Protein AF-W2TG99-F1 (afdb_monomer_lite)

pLDDT: mean 86.66, std 10.33, range [44.41, 96.38]

Radius of gyration: 17.98 Å; chains: 1; bounding box: 55×28×48 Å

Organism: Necator americanus (NCBI:txid51031)

Secondary structure (DSSP, 8-state):
-EETTEEEE--SSS--PPEEEE-TT-EEEEE--TT--EEEEEE-SSTT-EEEEEESSHHHHHHHHHHHHHHHHHHHHHHHHHHHHHHHHHGGGS--

Structure (mmCIF, N/CA/C/O backbone):
data_AF-W2TG99-F1
#
_entry.id   AF-W2TG99-F1
#
loop_
_atom_site.group_PDB
_atom_site.id
_atom_site.type_symbol
_atom_site.label_atom_id
_atom_site.label_alt_id
_atom_site.label_comp_id
_atom_site.label_asym_id
_atom_site.label_entity_id
_atom_site.label_seq_id
_atom_site.pdbx_PDB_ins_code
_atom_site.Cartn_x
_atom_site.Cartn_y
_atom_site.Cartn_z
_atom_site.occupancy
_atom_site.B_iso_or_equiv
_atom_site.auth_seq_id
_atom_site.auth_comp_id
_atom_site.auth_asym_id
_atom_site.auth_atom_id
_atom_site.pdbx_PDB_model_num
ATOM 1 N N . ASN A 1 1 ? -2.226 -4.277 -7.598 1.00 86.38 1 ASN A N 1
ATOM 2 C CA . ASN A 1 1 ? -3.325 -3.281 -7.618 1.00 86.38 1 ASN A CA 1
ATOM 3 C C . ASN A 1 1 ? -3.645 -2.891 -6.177 1.00 86.38 1 ASN A C 1
ATOM 5 O O . ASN A 1 1 ? -3.691 -3.783 -5.341 1.00 86.38 1 ASN A O 1
ATOM 9 N N . LEU A 1 2 ? -3.811 -1.600 -5.873 1.00 88.75 2 LEU A N 1
ATOM 10 C CA . LEU A 1 2 ? -4.166 -1.116 -4.535 1.00 88.75 2 LEU A CA 1
ATOM 11 C C . LEU A 1 2 ? -5.590 -0.554 -4.548 1.00 88.75 2 LEU A C 1
ATOM 13 O O . LEU A 1 2 ? -5.867 0.394 -5.282 1.00 88.75 2 LEU A O 1
ATOM 17 N N . ARG A 1 3 ? -6.478 -1.128 -3.733 1.00 88.06 3 ARG A N 1
ATOM 18 C CA . ARG A 1 3 ? -7.871 -0.683 -3.602 1.00 88.06 3 ARG A CA 1
ATOM 19 C C . ARG A 1 3 ? -8.257 -0.641 -2.128 1.00 88.06 3 ARG A C 1
ATOM 21 O O . ARG A 1 3 ? -8.258 -1.673 -1.465 1.00 88.06 3 ARG A O 1
ATOM 28 N N . GLY A 1 4 ? -8.579 0.549 -1.621 1.00 86.31 4 GLY A N 1
ATOM 29 C CA . GLY A 1 4 ? -8.735 0.749 -0.179 1.00 86.31 4 GLY A CA 1
ATOM 30 C C . GLY A 1 4 ? -7.432 0.402 0.547 1.00 86.31 4 GLY A C 1
ATOM 31 O O . GLY A 1 4 ? -6.373 0.899 0.175 1.00 86.31 4 GLY A O 1
ATOM 32 N N . ASN A 1 5 ? -7.508 -0.495 1.527 1.00 87.44 5 ASN A N 1
ATOM 33 C CA . ASN A 1 5 ? -6.372 -1.030 2.283 1.00 87.44 5 ASN A CA 1
ATOM 34 C C . ASN A 1 5 ? -5.882 -2.403 1.776 1.00 87.44 5 ASN A C 1
ATOM 36 O O . ASN A 1 5 ? -5.090 -3.054 2.454 1.00 87.44 5 ASN A O 1
ATOM 40 N N . LEU A 1 6 ? -6.337 -2.857 0.604 1.00 91.06 6 LEU A N 1
ATOM 41 C CA . LEU A 1 6 ? -5.938 -4.143 0.033 1.00 91.06 6 LEU A CA 1
ATOM 42 C C . LEU A 1 6 ? -4.953 -3.944 -1.114 1.00 91.06 6 LEU A C 1
ATOM 44 O O . LEU A 1 6 ? -5.306 -3.438 -2.187 1.00 91.06 6 LEU A O 1
ATOM 48 N N . LEU A 1 7 ? -3.718 -4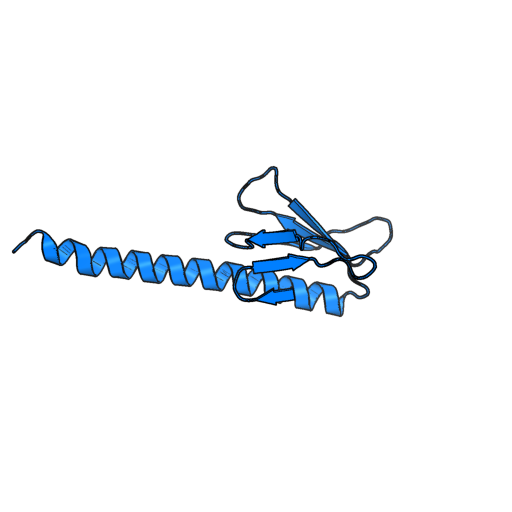.390 -0.896 1.00 92.06 7 LEU A N 1
ATOM 49 C CA . LEU A 1 7 ? -2.708 -4.526 -1.933 1.00 92.06 7 LEU A CA 1
ATOM 50 C C . LEU A 1 7 ? -2.760 -5.948 -2.494 1.00 92.06 7 LEU A C 1
ATOM 52 O O . LEU A 1 7 ? -2.488 -6.920 -1.799 1.00 92.06 7 LEU A O 1
ATOM 56 N N . SER A 1 8 ? -3.095 -6.060 -3.774 1.00 91.81 8 SER A N 1
ATOM 57 C CA . SER A 1 8 ? -3.097 -7.324 -4.512 1.00 91.81 8 SER A CA 1
ATOM 58 C C . SER A 1 8 ? -1.873 -7.439 -5.412 1.00 91.81 8 SER A C 1
ATOM 60 O O . SER A 1 8 ? -1.601 -6.550 -6.230 1.00 91.81 8 SER A O 1
ATOM 62 N N . CYS A 1 9 ? -1.179 -8.564 -5.297 1.00 89.19 9 CYS A N 1
ATOM 63 C CA . CYS A 1 9 ? -0.072 -8.963 -6.151 1.00 89.19 9 CYS A CA 1
ATOM 64 C C . CYS A 1 9 ? -0.511 -10.180 -6.966 1.00 89.19 9 CYS A C 1
ATOM 66 O O . CYS A 1 9 ? -0.824 -11.237 -6.419 1.00 89.19 9 CYS A O 1
ATOM 68 N N . VAL A 1 10 ? -0.566 -10.010 -8.285 1.00 88.94 10 VAL A N 1
ATOM 69 C CA . VAL A 1 10 ? -1.024 -11.037 -9.225 1.00 88.94 10 VAL A CA 1
ATOM 70 C C . VAL A 1 10 ? 0.147 -11.413 -10.121 1.00 88.94 10 VAL A C 1
ATOM 72 O O . VAL A 1 10 ? 0.862 -10.533 -10.598 1.00 88.94 10 VAL A O 1
ATOM 75 N N . SER A 1 11 ? 0.339 -12.711 -10.338 1.00 86.81 11 SER A N 1
ATOM 76 C CA . SER A 1 11 ? 1.313 -13.212 -11.307 1.00 86.81 11 SER A CA 1
ATOM 77 C C . SER A 1 11 ? 0.912 -12.782 -12.719 1.00 86.81 11 SER A C 1
ATOM 79 O O . SER A 1 11 ? -0.244 -12.933 -13.110 1.00 86.81 11 SER A O 1
ATOM 81 N N . THR A 1 12 ? 1.861 -12.249 -13.483 1.00 85.31 12 THR A N 1
ATOM 82 C CA . THR A 1 12 ? 1.657 -11.856 -14.887 1.00 85.31 12 THR A CA 1
ATOM 83 C C . THR A 1 12 ? 2.013 -12.964 -15.874 1.00 85.31 12 THR A C 1
ATOM 85 O O . THR A 1 12 ? 1.704 -12.842 -17.055 1.00 85.31 12 THR A O 1
ATOM 88 N N . ILE A 1 13 ? 2.660 -14.030 -15.397 1.00 88.00 13 ILE A N 1
ATOM 89 C CA . ILE A 1 13 ? 3.201 -15.117 -16.224 1.00 88.00 13 ILE A CA 1
ATOM 90 C C . ILE A 1 13 ? 2.381 -16.406 -16.134 1.00 88.00 13 ILE A C 1
ATOM 92 O O . ILE A 1 13 ? 2.313 -17.146 -17.104 1.00 88.00 13 ILE A O 1
ATOM 96 N N . ASP A 1 14 ? 1.712 -16.634 -15.002 1.00 85.62 14 ASP A N 1
ATOM 97 C CA . ASP A 1 14 ? 0.995 -17.877 -14.698 1.00 85.62 14 ASP A CA 1
ATOM 98 C C . ASP A 1 14 ? -0.320 -17.589 -13.974 1.00 85.62 14 ASP A C 1
ATOM 100 O O . ASP A 1 14 ? -0.392 -16.668 -13.154 1.00 85.62 14 ASP A O 1
ATOM 104 N N . ALA A 1 15 ? -1.319 -18.452 -14.174 1.00 80.25 15 ALA A N 1
ATOM 105 C CA . ALA A 1 15 ? -2.539 -18.462 -13.374 1.00 80.25 15 ALA A CA 1
ATOM 106 C C . ALA A 1 15 ? -2.234 -18.949 -11.945 1.00 80.25 15 ALA A C 1
ATOM 108 O O . ALA A 1 15 ? -2.177 -20.147 -11.672 1.00 80.25 15 ALA A O 1
ATOM 109 N N . LYS A 1 16 ? -2.020 -18.002 -11.026 1.00 84.12 16 LYS A N 1
ATOM 110 C CA . LYS A 1 16 ? -1.786 -18.260 -9.598 1.00 84.12 16 LYS A CA 1
ATOM 111 C C . LYS A 1 16 ? -2.807 -17.524 -8.743 1.00 84.12 16 LYS A C 1
ATOM 113 O O . LYS A 1 16 ? -3.325 -16.479 -9.137 1.00 84.12 16 LYS A O 1
ATOM 118 N N . VAL A 1 17 ? -3.063 -18.068 -7.553 1.00 87.31 17 VAL A N 1
ATOM 119 C CA . VAL A 1 17 ? -3.859 -17.386 -6.527 1.00 87.31 17 VAL A CA 1
ATOM 120 C C . VAL A 1 17 ? -3.179 -16.048 -6.202 1.00 87.31 17 VAL A C 1
ATOM 122 O O . VAL A 1 17 ? -1.969 -16.038 -5.956 1.00 87.31 17 VAL A O 1
ATOM 125 N N . PRO A 1 18 ? -3.907 -14.919 -6.240 1.00 87.81 18 PRO A N 1
ATOM 126 C CA . PRO A 1 18 ? -3.326 -13.618 -5.954 1.00 87.81 18 PRO A CA 1
ATOM 127 C C . PRO A 1 18 ? -2.912 -13.531 -4.485 1.00 87.81 18 PRO A C 1
ATOM 129 O O . PRO A 1 18 ? -3.660 -13.935 -3.594 1.00 87.81 18 PRO A O 1
ATOM 132 N N . LEU A 1 19 ? -1.739 -12.954 -4.235 1.00 89.50 19 LEU A N 1
ATOM 133 C CA . LEU A 1 19 ? -1.329 -12.603 -2.882 1.00 89.50 19 LEU A CA 1
ATOM 134 C C . LEU A 1 19 ? -2.022 -11.300 -2.491 1.00 89.50 19 LEU A C 1
ATOM 136 O O . LEU A 1 19 ? -2.025 -10.331 -3.256 1.00 89.50 19 LEU A O 1
ATOM 140 N N . LEU A 1 20 ? -2.624 -11.292 -1.307 1.00 90.88 20 LEU A N 1
ATOM 141 C CA . LEU A 1 20 ? -3.331 -10.146 -0.754 1.00 90.88 20 LEU A CA 1
ATOM 142 C C . LEU A 1 20 ? -2.629 -9.705 0.523 1.00 90.88 20 LEU A C 1
ATOM 144 O O . LEU A 1 20 ? -2.418 -10.509 1.425 1.00 90.88 20 LEU A O 1
ATOM 148 N N . PHE A 1 21 ? -2.311 -8.419 0.595 1.00 90.44 21 PHE A N 1
ATOM 149 C CA . PHE A 1 21 ? -1.717 -7.784 1.760 1.00 90.44 21 PHE A CA 1
ATOM 150 C C . PHE A 1 21 ? -2.665 -6.708 2.274 1.00 90.44 21 PHE A C 1
ATOM 152 O O . PHE A 1 21 ? -3.130 -5.856 1.509 1.00 90.44 21 PHE A O 1
ATOM 159 N N . VAL A 1 22 ? -2.933 -6.737 3.576 1.00 90.50 22 VAL A N 1
ATOM 160 C CA . VAL A 1 22 ? -3.660 -5.674 4.267 1.00 90.50 22 VAL A CA 1
ATOM 161 C C . VAL A 1 22 ? -2.639 -4.616 4.666 1.00 90.50 22 VAL A C 1
ATOM 163 O O . VAL A 1 22 ? -1.762 -4.873 5.480 1.00 90.50 22 VAL A O 1
ATOM 166 N N . ILE A 1 23 ? -2.724 -3.426 4.076 1.00 90.81 23 ILE A N 1
ATOM 167 C CA . ILE A 1 23 ? -1.763 -2.333 4.317 1.00 90.81 23 ILE A CA 1
ATOM 168 C C . ILE A 1 23 ? -2.166 -1.425 5.489 1.00 90.81 23 ILE A C 1
ATOM 170 O O . ILE A 1 23 ? -1.710 -0.289 5.595 1.00 90.81 23 ILE A O 1
ATOM 174 N N . GLU A 1 24 ? -3.056 -1.903 6.352 1.00 88.25 24 GLU A N 1
ATOM 175 C CA . GLU A 1 24 ? -3.484 -1.186 7.548 1.00 88.25 24 GLU A CA 1
ATOM 176 C C . GLU A 1 24 ? -2.329 -1.059 8.542 1.00 88.25 24 GLU A C 1
ATOM 178 O O . GLU A 1 24 ? -1.645 -2.036 8.839 1.00 88.25 24 GLU A O 1
ATOM 183 N N . GLY A 1 25 ? -2.071 0.164 9.013 1.00 88.56 25 GLY A N 1
ATOM 184 C CA . GLY A 1 25 ? -0.950 0.444 9.913 1.00 88.56 25 GLY A CA 1
ATOM 185 C C . GLY A 1 25 ? 0.427 0.225 9.278 1.00 88.56 25 GLY A C 1
ATOM 186 O O . GLY A 1 25 ? 1.441 0.365 9.958 1.00 88.56 25 GLY A O 1
ATOM 187 N N . ALA A 1 26 ? 0.486 -0.087 7.979 1.00 92.38 26 ALA A N 1
ATOM 188 C CA . ALA A 1 26 ? 1.745 -0.287 7.292 1.00 92.38 26 ALA A CA 1
ATOM 189 C C . ALA A 1 26 ? 2.484 1.046 7.147 1.00 92.38 26 ALA A C 1
ATOM 191 O O . ALA A 1 26 ? 1.892 2.083 6.823 1.00 92.38 26 ALA A O 1
ATOM 192 N N . THR A 1 27 ? 3.796 0.994 7.343 1.00 93.38 27 THR A N 1
ATOM 193 C CA . THR A 1 27 ? 4.711 2.103 7.078 1.00 93.38 27 THR A CA 1
ATOM 194 C C . THR A 1 27 ? 5.500 1.811 5.814 1.00 93.38 27 THR A C 1
ATOM 196 O O . THR A 1 27 ? 5.791 0.659 5.494 1.00 93.38 27 THR A O 1
ATOM 199 N N . VAL A 1 28 ? 5.834 2.858 5.062 1.00 95.06 28 VAL A N 1
ATOM 200 C CA . VAL A 1 28 ? 6.604 2.725 3.826 1.00 95.06 28 VAL A CA 1
ATOM 201 C C . VAL A 1 28 ? 7.824 3.626 3.872 1.00 95.06 28 VAL A C 1
ATOM 203 O O . VAL A 1 28 ? 7.734 4.801 4.227 1.00 95.06 28 VAL A O 1
ATOM 206 N N . ARG A 1 29 ? 8.978 3.080 3.493 1.00 94.88 29 ARG A N 1
ATOM 207 C CA . ARG A 1 29 ? 10.235 3.827 3.406 1.00 94.88 29 ARG A CA 1
ATOM 208 C C . ARG A 1 29 ? 10.997 3.480 2.140 1.00 94.88 29 ARG A C 1
ATOM 210 O O . ARG A 1 29 ? 10.896 2.368 1.622 1.00 94.88 29 ARG A O 1
ATOM 217 N N . LYS A 1 30 ? 11.784 4.439 1.650 1.00 94.69 30 LYS A N 1
ATOM 218 C CA . LYS A 1 30 ? 12.734 4.187 0.561 1.00 94.69 30 LYS A CA 1
ATOM 219 C C . LYS A 1 30 ? 13.700 3.092 1.014 1.00 94.69 30 LYS A C 1
ATOM 221 O O . LYS A 1 30 ? 14.195 3.142 2.140 1.00 94.69 30 LYS A O 1
ATOM 226 N N . TYR A 1 31 ? 13.936 2.113 0.150 1.00 93.50 31 TYR A N 1
ATOM 227 C CA . TYR A 1 31 ? 14.887 1.040 0.399 1.00 93.50 31 TYR A CA 1
ATOM 228 C C . TYR A 1 31 ? 16.031 1.195 -0.595 1.00 93.50 31 TYR A C 1
ATOM 230 O O . TYR A 1 31 ? 15.799 1.227 -1.801 1.00 93.50 31 TYR A O 1
ATOM 238 N N . VAL A 1 32 ? 17.239 1.413 -0.078 1.00 86.00 32 VAL A N 1
ATOM 239 C CA . VAL A 1 32 ? 18.433 1.600 -0.904 1.00 86.00 32 VAL A CA 1
ATOM 240 C C . VAL A 1 32 ? 19.074 0.239 -1.090 1.00 86.00 32 VAL A C 1
ATOM 242 O O . VAL A 1 32 ? 19.457 -0.409 -0.120 1.00 86.00 32 VAL A O 1
ATOM 245 N N . THR A 1 33 ? 19.159 -0.173 -2.341 1.00 80.44 33 THR A N 1
ATOM 246 C CA . THR A 1 33 ? 19.765 -1.419 -2.792 1.00 80.44 33 THR A CA 1
ATOM 247 C C . THR A 1 33 ? 21.069 -1.112 -3.525 1.00 80.44 33 THR A C 1
ATOM 249 O O . THR A 1 33 ? 21.234 -0.039 -4.111 1.00 80.44 33 THR A O 1
ATOM 252 N N . GLU A 1 34 ? 22.022 -2.042 -3.479 1.00 80.12 34 GLU A N 1
ATOM 253 C CA . GLU A 1 34 ? 23.328 -1.884 -4.139 1.00 80.12 34 GLU A CA 1
ATOM 254 C C . GLU A 1 34 ? 23.208 -1.846 -5.670 1.00 80.12 34 GLU A C 1
ATOM 256 O O . GLU A 1 34 ? 24.008 -1.206 -6.348 1.00 80.12 34 GLU A O 1
ATOM 261 N N . ASP A 1 35 ? 22.171 -2.478 -6.218 1.00 80.19 35 ASP A N 1
ATOM 262 C CA . ASP A 1 35 ? 21.904 -2.577 -7.654 1.00 80.19 35 ASP A CA 1
ATOM 263 C C . ASP A 1 35 ? 21.178 -1.351 -8.235 1.00 80.19 35 ASP A C 1
ATOM 265 O O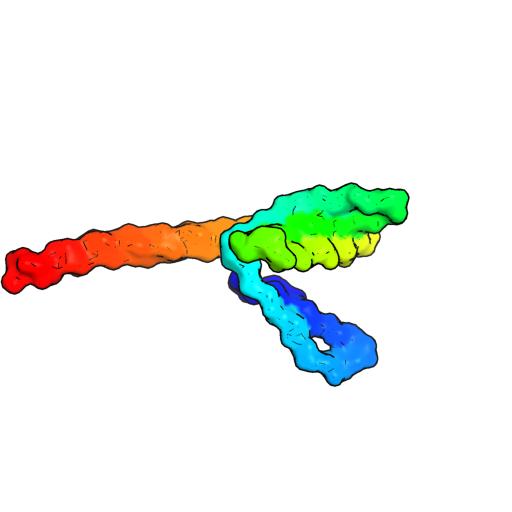 . ASP A 1 35 ? 20.786 -1.354 -9.400 1.00 80.19 35 ASP A O 1
ATOM 269 N N . SER A 1 36 ? 21.000 -0.286 -7.441 1.00 67.69 36 SER A N 1
ATOM 270 C CA . SER A 1 36 ? 20.220 0.903 -7.817 1.00 67.69 36 SER A CA 1
ATOM 271 C C . SER A 1 36 ? 18.776 0.594 -8.224 1.00 67.69 36 SER A C 1
ATOM 273 O O . SER A 1 36 ? 18.134 1.407 -8.897 1.00 67.69 36 SER A O 1
ATOM 275 N 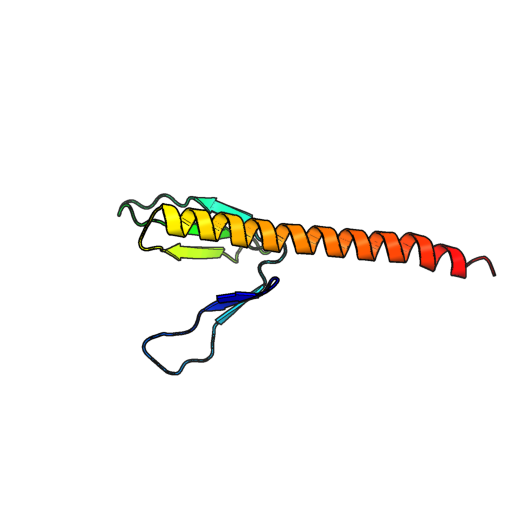N . SER A 1 37 ? 18.234 -0.556 -7.818 1.00 79.69 37 SER A N 1
ATOM 276 C CA . SER A 1 37 ? 16.829 -0.847 -8.056 1.00 79.69 37 SER A CA 1
ATOM 277 C C . SER A 1 37 ? 15.957 0.170 -7.314 1.00 79.69 37 SER A C 1
ATOM 279 O O . SER A 1 37 ? 16.199 0.531 -6.159 1.00 79.69 37 SER A O 1
ATOM 281 N N . PHE A 1 38 ? 14.936 0.705 -7.990 1.00 91.62 38 PHE A N 1
ATOM 282 C CA . PHE A 1 38 ? 14.034 1.667 -7.364 1.00 91.62 38 PHE A CA 1
ATOM 283 C C . PHE A 1 38 ? 13.113 0.913 -6.408 1.00 91.62 38 PHE A C 1
ATOM 285 O O . PHE A 1 38 ? 12.004 0.553 -6.782 1.00 91.62 38 PHE A O 1
ATOM 292 N N . ALA A 1 39 ? 13.578 0.649 -5.188 1.00 94.69 39 ALA A N 1
ATOM 293 C CA . ALA A 1 39 ? 12.872 -0.177 -4.220 1.00 94.69 39 ALA A CA 1
ATOM 294 C C . ALA A 1 39 ? 12.253 0.634 -3.069 1.00 94.69 39 ALA A C 1
ATOM 296 O O . ALA A 1 39 ? 12.718 1.717 -2.688 1.00 94.69 39 ALA A O 1
ATOM 297 N N . CYS A 1 40 ? 11.189 0.094 -2.475 1.00 94.81 40 CYS A N 1
ATOM 298 C CA . CYS A 1 40 ? 10.690 0.538 -1.175 1.00 94.81 40 CYS A CA 1
ATOM 299 C C . CYS A 1 40 ? 10.397 -0.650 -0.257 1.00 94.81 40 CYS A C 1
ATOM 301 O O . CYS A 1 40 ? 9.974 -1.710 -0.717 1.00 94.81 40 CYS A O 1
ATOM 303 N N . LEU A 1 41 ? 10.576 -0.437 1.047 1.00 94.81 41 LEU A N 1
ATOM 304 C CA . LEU A 1 41 ? 10.197 -1.387 2.086 1.00 94.81 41 LEU A CA 1
ATOM 305 C C . LEU A 1 41 ? 8.846 -0.980 2.664 1.00 94.81 41 LEU A C 1
ATOM 307 O O . LEU A 1 41 ? 8.686 0.156 3.117 1.00 94.81 41 LEU A O 1
ATOM 311 N N . VAL A 1 42 ? 7.913 -1.924 2.676 1.00 94.75 42 VAL A N 1
ATOM 312 C CA . VAL A 1 42 ? 6.655 -1.848 3.412 1.00 94.75 42 VAL A CA 1
ATOM 313 C C . VAL A 1 42 ? 6.807 -2.698 4.669 1.00 94.75 42 VAL A C 1
ATOM 315 O O . VAL A 1 42 ? 7.105 -3.887 4.575 1.00 94.75 42 VAL A O 1
ATOM 318 N N . THR A 1 43 ? 6.627 -2.089 5.834 1.00 94.44 43 THR A N 1
ATOM 319 C CA . THR A 1 43 ? 6.657 -2.773 7.131 1.00 94.44 43 THR A CA 1
ATOM 320 C C . THR A 1 43 ? 5.248 -2.774 7.696 1.00 94.44 43 THR A C 1
ATOM 322 O O . THR A 1 43 ? 4.644 -1.706 7.830 1.00 94.44 43 THR A O 1
ATOM 325 N N . PHE A 1 44 ? 4.722 -3.962 7.979 1.00 92.38 44 PHE A N 1
ATOM 326 C CA . PHE A 1 44 ? 3.390 -4.142 8.548 1.00 92.38 44 PHE A CA 1
ATOM 327 C C . PHE A 1 44 ? 3.439 -4.003 10.082 1.00 92.38 44 PHE A C 1
ATOM 329 O O . PHE A 1 44 ? 4.529 -3.907 10.651 1.00 92.38 44 PHE A O 1
ATOM 336 N N . PRO A 1 45 ? 2.285 -3.943 10.774 1.00 89.50 45 PRO A N 1
ATOM 337 C CA . PRO A 1 45 ? 2.259 -3.884 12.237 1.00 89.50 45 PRO A CA 1
ATOM 338 C C . PRO A 1 45 ? 2.945 -5.076 12.919 1.00 89.50 45 PRO A C 1
ATOM 340 O O . PRO A 1 45 ? 3.487 -4.914 14.012 1.00 89.50 45 PRO A O 1
ATOM 343 N N . ASP A 1 46 ? 2.942 -6.250 12.279 1.00 87.38 46 ASP A N 1
ATOM 344 C CA . ASP A 1 46 ? 3.778 -7.373 12.702 1.00 87.38 46 ASP A CA 1
ATOM 345 C C . ASP A 1 46 ? 5.238 -7.107 12.278 1.00 87.38 46 ASP A C 1
ATOM 347 O O . ASP A 1 46 ? 5.514 -6.972 11.082 1.00 87.38 46 ASP A O 1
ATOM 351 N N . PRO A 1 47 ? 6.192 -7.024 13.226 1.00 73.50 47 PRO A N 1
ATOM 352 C CA . PRO A 1 47 ? 7.587 -6.708 12.926 1.00 73.50 47 PRO A CA 1
ATOM 353 C C . PRO A 1 47 ? 8.308 -7.784 12.101 1.00 73.50 47 PRO A C 1
ATOM 355 O O . PRO A 1 47 ? 9.376 -7.499 11.554 1.00 73.50 47 PRO A O 1
ATOM 358 N N . PHE A 1 48 ? 7.765 -9.001 12.013 1.00 82.94 48 PHE A N 1
ATOM 359 C CA . PHE A 1 48 ? 8.310 -10.071 11.176 1.00 82.94 48 PHE A CA 1
ATOM 360 C C . PHE A 1 48 ? 7.763 -10.038 9.744 1.00 82.94 48 PHE A C 1
ATOM 362 O O . PHE A 1 48 ? 8.351 -10.662 8.859 1.00 82.94 48 PHE A O 1
ATOM 369 N N . ASP A 1 49 ? 6.719 -9.244 9.493 1.00 88.62 49 ASP A N 1
ATOM 370 C CA . ASP A 1 49 ? 6.127 -9.079 8.174 1.00 88.62 49 ASP A CA 1
ATOM 371 C C . ASP A 1 49 ? 6.651 -7.815 7.494 1.00 88.62 49 ASP A C 1
ATOM 373 O O . ASP A 1 49 ? 6.388 -6.666 7.871 1.00 88.62 49 ASP A O 1
ATOM 377 N N . SER A 1 50 ? 7.384 -8.029 6.407 1.00 91.62 50 SER A N 1
ATOM 378 C CA . SER A 1 50 ? 7.818 -6.945 5.541 1.00 91.62 50 SER A CA 1
ATOM 379 C C . SER A 1 50 ? 7.806 -7.358 4.079 1.00 91.62 50 SER A C 1
ATOM 381 O O . SER A 1 50 ? 7.961 -8.527 3.731 1.00 91.62 50 SER A O 1
ATOM 383 N N . LEU A 1 51 ? 7.600 -6.373 3.211 1.00 92.44 51 LEU A N 1
ATO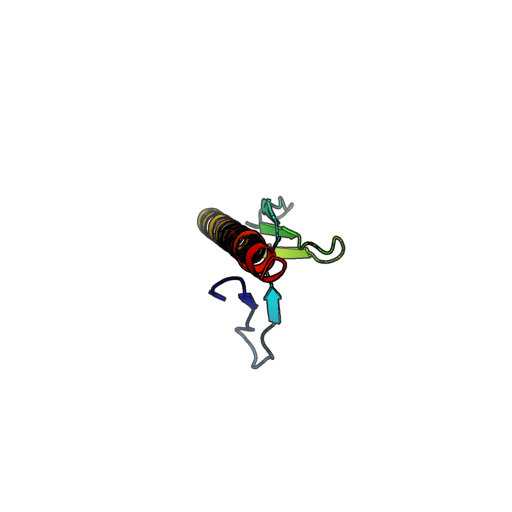M 384 C CA . LEU A 1 51 ? 7.552 -6.561 1.771 1.00 92.44 51 LEU A CA 1
ATOM 385 C C . LEU A 1 51 ? 8.481 -5.560 1.096 1.00 92.44 51 LEU A C 1
ATOM 387 O O . LEU A 1 51 ? 8.381 -4.353 1.319 1.00 92.44 51 LEU A O 1
ATOM 391 N N . ILE A 1 52 ? 9.362 -6.062 0.234 1.00 92.88 52 ILE A N 1
ATOM 392 C CA . ILE A 1 52 ? 10.195 -5.228 -0.632 1.00 92.88 52 ILE A CA 1
ATOM 393 C C . ILE A 1 52 ? 9.537 -5.178 -2.007 1.00 92.88 52 ILE A C 1
ATOM 395 O O . ILE A 1 52 ? 9.336 -6.206 -2.655 1.00 92.88 52 ILE A O 1
ATOM 399 N N . LEU A 1 53 ? 9.200 -3.970 -2.450 1.00 92.44 53 LEU A N 1
ATOM 400 C CA . LEU A 1 53 ? 8.634 -3.715 -3.771 1.00 92.44 53 LEU A CA 1
ATOM 401 C C . LEU A 1 53 ? 9.688 -3.057 -4.652 1.00 92.44 53 LEU A C 1
ATOM 403 O O . LEU A 1 53 ? 10.286 -2.062 -4.245 1.00 92.44 53 LEU A O 1
ATOM 407 N N . HIS A 1 54 ? 9.869 -3.592 -5.856 1.00 93.12 54 HIS A N 1
ATOM 408 C CA . HIS A 1 54 ? 10.773 -3.055 -6.870 1.00 93.12 54 HIS A CA 1
ATOM 409 C C . HIS A 1 54 ? 9.969 -2.372 -7.974 1.00 93.12 54 HIS A C 1
ATOM 411 O O . HIS A 1 54 ? 8.882 -2.827 -8.337 1.00 93.12 54 HIS A O 1
ATOM 417 N N . PHE A 1 55 ? 10.510 -1.278 -8.501 1.00 92.38 55 PHE A N 1
ATOM 418 C CA . PHE A 1 55 ? 9.877 -0.472 -9.536 1.00 92.38 55 PHE A CA 1
ATOM 419 C C . PHE A 1 55 ? 10.860 -0.157 -10.662 1.00 92.38 55 PHE A C 1
ATOM 421 O O . PHE A 1 55 ? 12.068 -0.078 -10.450 1.00 92.38 55 PHE A O 1
ATOM 428 N N . ASP A 1 56 ? 10.315 0.123 -11.842 1.00 92.00 56 ASP A N 1
ATOM 429 C CA . ASP A 1 56 ? 11.105 0.432 -13.041 1.00 92.00 56 ASP A CA 1
ATOM 430 C C . ASP A 1 56 ? 11.642 1.875 -13.055 1.00 92.00 56 ASP A C 1
ATOM 432 O O . ASP A 1 56 ? 12.453 2.244 -13.899 1.00 92.00 56 ASP A O 1
ATOM 436 N N . SER A 1 57 ? 11.155 2.738 -12.154 1.00 93.88 57 SER A N 1
ATOM 437 C CA . SER A 1 57 ? 11.574 4.143 -12.062 1.00 93.88 57 SER A CA 1
ATOM 438 C C . SER A 1 57 ? 11.348 4.741 -10.676 1.00 93.88 57 SER A C 1
ATOM 440 O O . SER A 1 57 ? 10.398 4.387 -9.970 1.00 93.88 57 SER A O 1
ATOM 442 N N . GLU A 1 58 ? 12.162 5.741 -10.329 1.00 93.06 58 GLU A N 1
ATOM 443 C CA . GLU A 1 58 ? 12.012 6.534 -9.104 1.00 93.06 58 GLU A CA 1
ATOM 444 C C . GLU A 1 58 ? 10.626 7.180 -9.000 1.00 93.06 58 GLU A C 1
ATOM 446 O O . GLU A 1 58 ? 9.958 7.053 -7.976 1.00 93.06 58 GLU A O 1
ATOM 451 N N . LYS A 1 59 ? 10.142 7.782 -10.092 1.00 95.19 59 LYS A N 1
ATOM 452 C CA . LYS A 1 59 ? 8.808 8.396 -10.148 1.00 95.19 59 LYS A CA 1
ATOM 453 C C . LYS A 1 59 ? 7.698 7.399 -9.800 1.00 95.19 59 LYS A C 1
ATOM 455 O O . LYS A 1 59 ? 6.746 7.740 -9.096 1.00 95.19 59 LYS A O 1
ATOM 460 N N . THR A 1 60 ? 7.806 6.165 -10.296 1.00 94.88 60 THR A N 1
ATOM 461 C CA . THR A 1 60 ? 6.806 5.123 -10.028 1.00 94.88 60 THR A CA 1
ATOM 462 C C . THR A 1 60 ? 6.878 4.668 -8.576 1.00 94.88 60 THR A C 1
ATOM 464 O O . THR A 1 60 ? 5.836 4.609 -7.922 1.00 94.88 60 THR A O 1
ATOM 467 N N . ARG A 1 61 ? 8.088 4.450 -8.040 1.00 95.12 61 ARG A N 1
ATOM 468 C CA . ARG A 1 61 ? 8.309 4.163 -6.614 1.00 95.12 61 ARG A CA 1
ATOM 469 C C . ARG A 1 61 ? 7.661 5.230 -5.733 1.00 95.12 61 ARG A C 1
ATOM 471 O O . ARG A 1 61 ? 6.878 4.894 -4.854 1.00 95.12 61 ARG A O 1
ATOM 478 N N . GLU A 1 62 ? 7.941 6.509 -5.974 1.00 95.81 62 GLU A N 1
ATOM 479 C CA . GLU A 1 62 ? 7.395 7.614 -5.172 1.00 95.81 62 GLU A CA 1
ATOM 480 C C . GLU A 1 62 ? 5.872 7.677 -5.221 1.00 95.81 62 GLU A C 1
ATOM 482 O O . GLU A 1 62 ? 5.225 7.771 -4.177 1.00 95.81 62 GLU A O 1
ATOM 487 N N . SER A 1 63 ? 5.285 7.551 -6.416 1.00 96.38 63 SER A N 1
ATOM 488 C CA . SER A 1 63 ? 3.829 7.509 -6.566 1.00 96.38 63 SER A CA 1
ATOM 489 C C . SER A 1 63 ? 3.210 6.367 -5.753 1.00 96.38 63 SER A C 1
ATOM 491 O O . SER A 1 63 ? 2.180 6.557 -5.103 1.00 96.38 63 SER A O 1
ATOM 493 N N . TRP A 1 64 ? 3.842 5.192 -5.750 1.00 95.38 64 TRP A N 1
ATOM 494 C CA . TRP A 1 64 ? 3.392 4.042 -4.969 1.00 95.38 64 TRP A CA 1
ATOM 495 C C . TRP A 1 64 ? 3.561 4.232 -3.465 1.00 95.38 64 TRP A C 1
ATOM 497 O O . TRP A 1 64 ? 2.631 3.934 -2.718 1.00 95.38 64 TRP A O 1
ATOM 507 N N . MET A 1 65 ? 4.690 4.783 -3.020 1.00 95.44 65 MET A N 1
ATOM 508 C CA . MET A 1 65 ? 4.914 5.105 -1.611 1.00 95.44 65 MET A CA 1
ATOM 509 C C . MET A 1 65 ? 3.832 6.057 -1.082 1.00 95.44 65 MET A C 1
ATOM 511 O O . MET A 1 65 ? 3.220 5.777 -0.054 1.00 95.44 65 MET A O 1
ATOM 515 N N . VAL A 1 66 ? 3.527 7.135 -1.816 1.00 95.56 66 VAL A N 1
ATOM 516 C CA . VAL A 1 66 ? 2.474 8.092 -1.430 1.00 95.56 66 VAL A CA 1
ATOM 517 C C . VAL A 1 66 ? 1.106 7.416 -1.359 1.00 95.56 66 VAL A C 1
ATOM 519 O O . VAL A 1 66 ? 0.362 7.640 -0.404 1.00 95.56 66 VAL A O 1
ATOM 522 N N . LYS A 1 67 ? 0.771 6.564 -2.337 1.00 94.50 67 LYS A N 1
ATOM 523 C CA . LYS A 1 67 ? -0.497 5.820 -2.349 1.00 94.50 67 LYS A CA 1
ATOM 524 C C . LYS A 1 67 ? -0.633 4.902 -1.134 1.00 94.50 67 LYS A C 1
ATOM 526 O O . LYS A 1 67 ? -1.648 4.971 -0.451 1.00 94.50 67 LYS A O 1
ATOM 531 N N . ILE A 1 68 ? 0.385 4.089 -0.843 1.00 94.25 68 ILE A N 1
ATOM 532 C CA . ILE A 1 68 ? 0.372 3.153 0.292 1.00 94.25 68 ILE A CA 1
ATOM 533 C C . ILE A 1 68 ? 0.231 3.916 1.613 1.00 94.25 68 ILE A C 1
ATOM 535 O O . ILE A 1 68 ? -0.657 3.603 2.405 1.00 94.25 68 ILE A O 1
ATOM 539 N N . ALA A 1 69 ? 1.044 4.957 1.821 1.00 92.94 69 ALA A N 1
ATOM 540 C CA . ALA A 1 69 ? 0.990 5.773 3.033 1.00 92.94 69 ALA A CA 1
ATOM 541 C C . ALA A 1 69 ? -0.383 6.441 3.219 1.00 92.94 69 ALA A C 1
ATOM 543 O O . ALA A 1 69 ? -0.944 6.429 4.313 1.00 92.94 69 ALA A O 1
ATOM 544 N N . THR A 1 70 ? -0.950 6.981 2.136 1.00 92.06 70 THR A N 1
ATOM 545 C CA . THR A 1 70 ? -2.258 7.650 2.160 1.00 92.06 70 THR A CA 1
ATOM 546 C C . THR A 1 70 ? -3.378 6.671 2.496 1.00 92.06 70 THR A C 1
ATOM 548 O O . 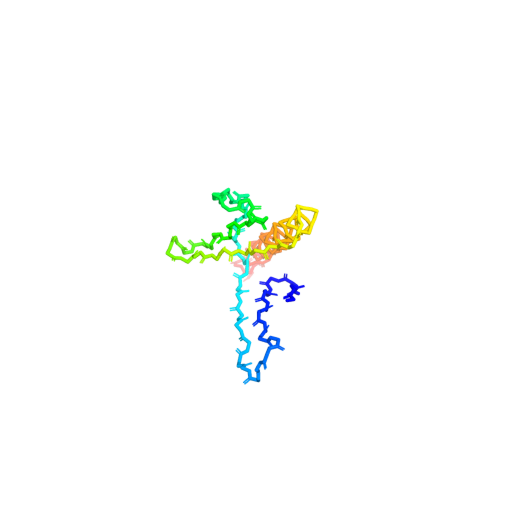THR A 1 70 ? -4.211 6.972 3.346 1.00 92.06 70 THR A O 1
ATOM 551 N N . CYS A 1 71 ? -3.395 5.491 1.872 1.00 91.06 71 CYS A N 1
ATOM 552 C CA . CYS A 1 71 ? -4.403 4.469 2.144 1.00 91.06 71 CYS A CA 1
ATOM 553 C C . CYS A 1 71 ? -4.327 3.948 3.589 1.00 91.06 71 CYS A C 1
ATOM 555 O O . CYS A 1 71 ? -5.362 3.824 4.241 1.00 91.06 71 CYS A O 1
ATOM 557 N N . SER A 1 72 ? -3.117 3.710 4.109 1.00 88.75 72 SER A N 1
ATOM 558 C CA . SER A 1 72 ? -2.899 3.328 5.513 1.00 88.75 72 SER A CA 1
ATOM 559 C C . SER A 1 72 ? -3.423 4.409 6.474 1.00 88.75 72 SER A C 1
ATOM 561 O O . SER A 1 72 ? -4.194 4.122 7.391 1.00 88.75 72 SER A O 1
ATOM 563 N N . HIS A 1 73 ? -3.108 5.683 6.208 1.00 87.44 73 HIS A N 1
ATOM 564 C CA . HIS A 1 73 ? -3.551 6.804 7.040 1.00 87.44 73 HIS A CA 1
ATOM 565 C C . HIS A 1 73 ? -5.072 7.032 7.007 1.00 87.44 73 HIS A C 1
ATOM 567 O O . HIS A 1 73 ? -5.685 7.292 8.042 1.00 87.44 73 HIS A O 1
ATOM 573 N N . GLN A 1 74 ? -5.701 6.925 5.833 1.00 87.06 74 GLN A N 1
ATOM 574 C CA . GLN A 1 74 ? -7.154 7.075 5.692 1.00 87.06 74 GLN A CA 1
ATOM 575 C C . GLN A 1 74 ? -7.924 6.028 6.505 1.00 87.06 74 GLN A C 1
ATOM 577 O O . GLN A 1 74 ? -8.953 6.358 7.091 1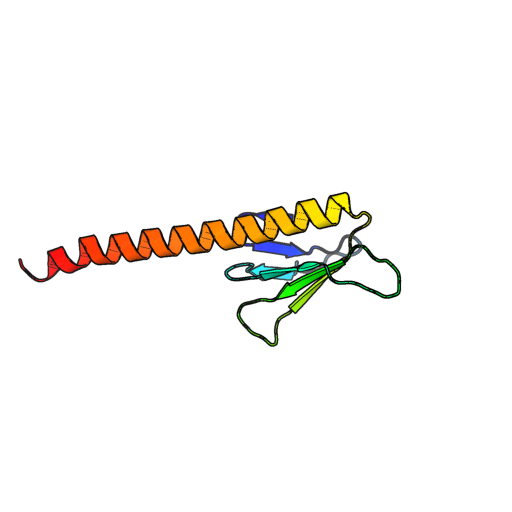.00 87.06 74 GLN A O 1
ATOM 582 N N . MET A 1 75 ? -7.411 4.797 6.591 1.00 81.81 75 MET A N 1
ATOM 583 C CA . MET A 1 75 ? -7.998 3.754 7.434 1.00 81.81 75 MET A CA 1
ATOM 584 C C . MET A 1 75 ? -7.864 4.089 8.921 1.00 81.81 75 MET A C 1
ATOM 586 O O . MET A 1 75 ? -8.857 4.046 9.643 1.00 81.81 75 MET A O 1
ATOM 590 N N . ALA A 1 76 ? -6.668 4.495 9.366 1.00 83.25 76 ALA A N 1
ATOM 591 C CA . ALA A 1 76 ? -6.448 4.900 10.755 1.00 83.25 76 ALA A CA 1
ATOM 592 C C . ALA A 1 76 ? -7.407 6.028 11.173 1.00 83.25 76 ALA A C 1
ATOM 594 O O . ALA A 1 76 ? -7.974 6.008 12.263 1.00 83.25 76 ALA A O 1
ATOM 595 N N . ARG A 1 77 ? -7.660 6.985 10.272 1.00 85.31 77 ARG A N 1
ATOM 596 C CA . ARG A 1 77 ? -8.663 8.031 10.490 1.00 85.31 77 ARG A CA 1
ATOM 597 C C . ARG A 1 77 ? -10.081 7.465 10.612 1.00 85.31 77 ARG A C 1
ATOM 599 O O . ARG A 1 77 ? -10.777 7.819 11.555 1.00 85.31 77 ARG A O 1
ATOM 606 N N . ALA A 1 78 ? -10.495 6.573 9.712 1.00 84.69 78 ALA A N 1
ATOM 607 C CA . ALA A 1 78 ? -11.821 5.955 9.768 1.00 84.69 78 ALA A CA 1
ATOM 608 C C . ALA A 1 78 ? -12.045 5.153 11.065 1.00 84.69 78 ALA A C 1
ATOM 610 O O . ALA A 1 78 ? -13.131 5.198 11.638 1.00 84.69 78 ALA A O 1
ATOM 611 N N . GLN A 1 79 ? -11.012 4.472 11.570 1.00 83.75 79 GLN A N 1
ATOM 612 C CA . GLN A 1 79 ? -11.062 3.753 12.849 1.00 83.75 79 GLN A CA 1
ATOM 613 C C . GLN A 1 79 ? -11.211 4.693 14.046 1.00 83.75 79 GLN A C 1
ATOM 615 O O . GLN A 1 79 ? -11.956 4.395 14.984 1.00 83.75 79 GLN A O 1
ATOM 620 N N . LEU A 1 80 ? -10.518 5.835 14.022 1.00 85.56 80 LEU A N 1
ATOM 621 C CA . LEU A 1 80 ? -10.671 6.871 15.042 1.00 85.56 80 LEU A CA 1
ATOM 622 C C . LEU A 1 80 ? -12.080 7.471 15.013 1.00 85.56 80 LEU A C 1
ATOM 624 O O . LEU A 1 80 ? -12.688 7.617 16.072 1.00 85.56 80 LEU A O 1
ATOM 628 N N . ASP A 1 81 ? -12.618 7.745 13.824 1.00 88.62 81 ASP A N 1
ATOM 629 C CA . ASP A 1 81 ? -13.978 8.266 13.654 1.00 88.62 81 ASP A CA 1
ATOM 630 C C . ASP A 1 81 ? -15.026 7.265 14.179 1.00 88.62 81 ASP A C 1
ATOM 632 O O . ASP A 1 81 ? -15.934 7.642 14.924 1.00 88.62 81 ASP A O 1
ATOM 636 N N . GLU A 1 82 ? -14.873 5.971 13.873 1.00 88.38 82 GLU A N 1
ATOM 637 C CA . GLU A 1 82 ? -15.739 4.907 14.399 1.00 88.38 82 GLU A CA 1
ATOM 638 C C . GLU A 1 82 ? -15.648 4.800 15.928 1.00 88.38 82 GLU A C 1
ATOM 640 O O . GLU A 1 82 ? -16.662 4.673 16.620 1.00 88.38 82 GLU A O 1
ATOM 645 N N . THR A 1 83 ? -14.433 4.876 16.471 1.00 87.56 83 THR A N 1
ATOM 646 C CA . THR A 1 83 ? -14.183 4.812 17.914 1.00 87.56 83 THR A CA 1
ATOM 647 C C . THR A 1 83 ? -14.832 5.993 18.630 1.00 87.56 83 THR A C 1
ATOM 649 O O . THR A 1 83 ? -15.572 5.794 19.594 1.00 87.56 83 THR A O 1
ATOM 652 N N . ALA A 1 84 ? -14.627 7.214 18.130 1.00 88.81 84 ALA A N 1
ATOM 653 C CA . ALA A 1 84 ? -15.255 8.417 18.664 1.00 88.81 84 ALA A CA 1
ATOM 654 C C . ALA A 1 84 ? -16.785 8.307 18.624 1.00 88.81 84 ALA A C 1
ATOM 656 O O . ALA A 1 84 ? -17.446 8.558 19.632 1.00 88.81 84 ALA A O 1
ATOM 657 N N . TYR A 1 85 ? -17.352 7.856 17.500 1.00 88.44 85 TYR A N 1
ATOM 658 C CA . TYR A 1 85 ? -18.793 7.644 17.376 1.00 88.44 85 TYR A CA 1
ATOM 659 C C . TYR A 1 85 ? -19.325 6.689 18.451 1.00 88.44 85 TYR A C 1
ATOM 661 O O . TYR A 1 85 ? -20.287 7.029 19.145 1.00 88.44 85 TYR A O 1
ATOM 669 N N . LYS A 1 86 ? -18.673 5.532 18.639 1.00 89.31 86 LYS A N 1
ATOM 670 C CA . LYS A 1 86 ? -19.031 4.552 19.676 1.00 89.31 86 LYS A CA 1
ATOM 671 C C . LYS A 1 86 ? -18.965 5.159 21.076 1.00 89.31 86 LYS A C 1
ATOM 673 O O . LYS A 1 86 ? -19.908 4.976 21.839 1.00 89.31 86 LYS A O 1
ATOM 678 N N . PHE A 1 87 ? -17.918 5.919 21.400 1.00 86.94 87 PHE A N 1
ATOM 679 C CA . PHE A 1 87 ? -17.817 6.610 22.690 1.00 86.94 87 PHE A CA 1
ATOM 680 C C . PHE A 1 87 ? -19.006 7.548 22.936 1.00 86.94 87 PHE A C 1
ATOM 682 O O . PHE A 1 87 ? -19.641 7.466 23.987 1.00 86.94 87 PHE A O 1
ATOM 689 N N . TYR A 1 88 ? -19.355 8.389 21.959 1.00 83.38 88 TYR A N 1
ATOM 690 C CA . TYR A 1 88 ? -20.443 9.359 22.115 1.00 83.38 88 TYR A CA 1
ATOM 691 C C . TYR A 1 88 ? -21.841 8.728 22.140 1.00 83.38 88 TYR A C 1
ATOM 693 O O . TYR A 1 88 ? -22.728 9.257 22.802 1.00 83.38 88 TYR A O 1
ATOM 701 N N . THR A 1 89 ? -22.063 7.605 21.450 1.00 81.94 89 THR A N 1
ATOM 702 C CA . THR A 1 89 ? -23.394 6.966 21.387 1.00 81.94 89 THR A CA 1
ATOM 703 C C . THR A 1 89 ? -23.608 5.824 22.378 1.00 81.94 89 THR A C 1
ATOM 705 O O . THR A 1 89 ? -24.756 5.555 22.729 1.00 81.94 89 THR A O 1
ATOM 708 N N . MET A 1 90 ? -22.559 5.150 22.860 1.00 67.06 90 MET A N 1
ATOM 709 C CA . MET A 1 90 ? -22.705 4.081 23.859 1.00 67.06 90 MET A CA 1
ATOM 710 C C . MET A 1 90 ? -22.812 4.614 25.293 1.00 67.06 90 MET A C 1
ATOM 712 O O . MET A 1 90 ? -23.528 4.010 26.086 1.00 67.06 90 MET A O 1
ATOM 716 N N . GLY A 1 91 ? -22.197 5.760 25.615 1.00 57.66 91 GLY A N 1
ATOM 717 C CA . GLY A 1 91 ? -22.376 6.419 26.920 1.00 57.66 91 GLY A CA 1
ATOM 718 C C . GLY A 1 91 ? -23.814 6.895 27.171 1.00 57.66 91 GLY A C 1
ATOM 719 O O . GLY A 1 91 ? -24.282 6.885 28.299 1.00 57.66 91 GLY A O 1
ATOM 720 N N . LEU A 1 92 ? -24.564 7.205 26.109 1.00 56.41 92 LEU A N 1
ATOM 721 C CA . LEU A 1 92 ? -25.973 7.613 26.191 1.00 56.41 92 LEU A CA 1
ATOM 722 C C . LEU A 1 92 ? -26.944 6.458 26.498 1.00 56.41 92 LEU A C 1
ATOM 724 O O . LEU A 1 92 ? -28.122 6.710 26.733 1.00 56.41 92 LEU A O 1
ATOM 728 N N . LYS A 1 93 ? -26.491 5.196 26.465 1.00 54.00 93 LYS A N 1
ATOM 729 C CA . LYS A 1 93 ? -27.347 4.020 26.708 1.00 54.00 93 LYS A CA 1
ATOM 730 C C . LYS A 1 93 ? -27.321 3.503 28.150 1.00 54.00 93 LYS A C 1
ATOM 732 O O . LYS A 1 93 ? -28.107 2.613 28.449 1.00 54.00 93 LYS A O 1
ATOM 737 N N . GLN A 1 94 ? -26.431 3.998 29.013 1.00 52.38 94 GLN A N 1
ATOM 738 C CA . GLN A 1 94 ? -26.327 3.528 30.404 1.00 52.38 94 GLN A CA 1
ATOM 739 C C . GLN A 1 94 ? -27.120 4.365 31.421 1.00 52.38 94 GLN A C 1
ATOM 741 O O . GLN A 1 94 ? -27.329 3.882 32.528 1.00 52.38 94 GLN A O 1
ATOM 746 N N . ASP A 1 95 ? -27.632 5.537 31.031 1.00 52.69 95 ASP A N 1
ATOM 747 C CA . ASP A 1 95 ? -28.363 6.458 31.920 1.00 52.69 95 ASP A CA 1
ATOM 748 C C . ASP A 1 95 ? -29.875 6.569 31.601 1.00 52.69 95 ASP A C 1
ATOM 750 O O . ASP A 1 95 ? -30.497 7.590 31.898 1.00 52.69 95 ASP A O 1
ATOM 754 N N . ALA A 1 96 ? -30.478 5.544 30.982 1.00 44.41 96 ALA A N 1
ATOM 755 C CA . ALA A 1 96 ? -31.916 5.489 30.677 1.00 44.41 96 ALA A CA 1
ATOM 756 C C . ALA A 1 96 ? -32.609 4.292 31.340 1.00 44.41 96 ALA A C 1
ATOM 758 O O . ALA A 1 96 ? -32.058 3.170 31.248 1.00 44.41 96 ALA A O 1
#

Sequence (96 aa):
NLRGNLLSCVSTIDAKVPLLFVIEGATVRKYVTEDSSFACLVTFPDPFDSLILHFDSEKTRESWMVKIATCSHQMARAQLDETAYKFYTMGLKQDA

Foldseek 3Di:
DDDQQWDWDADPPDPDDIDIDRLAQWAKDFDDDPVRFRWMKIAHPPNVDIDIDTDPDVVVSVVVNVVSVVSNVVVVVVVVVVVVVCVVPVVVPPPD